Protein AF-A0A1I8PSQ7-F1 (afdb_monomer_lite)

Sequence (157 aa):
MFYTKVVCLLAAILVIAYTPAATGEGTCDDCLGKGMLELMDKLEQKRDCWFNTNHHILLRLKVINFECLLETFYAILKYNNEVIKEECKREVQLNKCSMSDADLKTICLYDNLRTVTETYNDQEQCNGAQIKSSHLTIANKLLTGVLTGLGKVHPDC

pLDDT: mean 81.62, std 13.03, range [43.06, 95.56]

Structure (mmCIF, N/CA/C/O backbone):
data_AF-A0A1I8PSQ7-F1
#
_entry.id   AF-A0A1I8PSQ7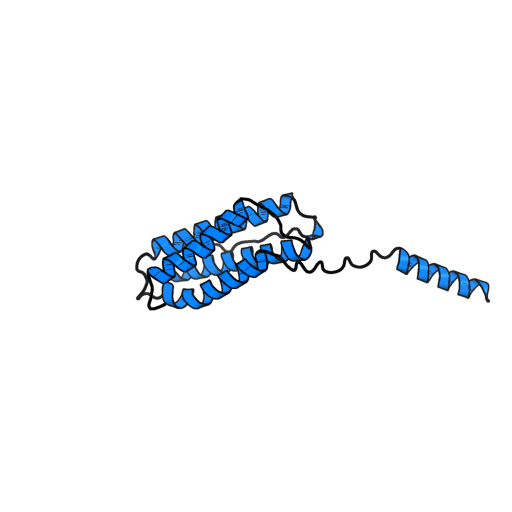-F1
#
loop_
_atom_site.group_PDB
_atom_site.id
_atom_site.type_symbol
_atom_site.label_atom_id
_atom_site.label_alt_id
_atom_site.label_comp_id
_atom_site.label_asym_id
_atom_site.label_entity_id
_atom_site.label_seq_id
_atom_site.pdbx_PDB_ins_code
_atom_site.Cartn_x
_atom_site.Cartn_y
_atom_site.Cartn_z
_atom_site.occupancy
_atom_site.B_iso_or_equiv
_atom_site.auth_seq_id
_atom_site.auth_comp_id
_atom_site.auth_asym_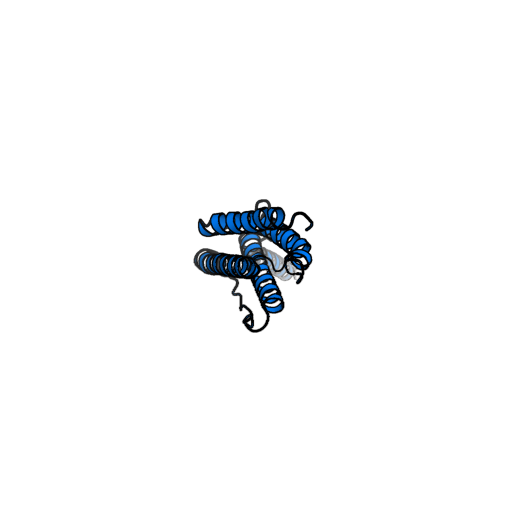id
_atom_site.auth_atom_id
_atom_site.pdbx_PDB_model_num
ATOM 1 N N . MET A 1 1 ? -12.238 -17.761 62.668 1.00 53.31 1 MET A N 1
ATOM 2 C CA . MET A 1 1 ? -11.526 -18.092 61.407 1.00 53.31 1 MET A CA 1
ATOM 3 C C . MET A 1 1 ? -12.416 -18.081 60.155 1.00 53.31 1 MET A C 1
ATOM 5 O O . MET A 1 1 ? -11.869 -18.049 59.062 1.00 53.31 1 MET A O 1
ATOM 9 N N . PHE A 1 2 ? -13.755 -18.085 60.265 1.00 53.59 2 PHE A N 1
ATOM 10 C CA . PHE A 1 2 ? -14.657 -18.021 59.098 1.00 53.59 2 PHE A CA 1
ATOM 11 C C . PHE A 1 2 ? -14.697 -16.639 58.421 1.00 53.59 2 PHE A C 1
ATOM 13 O O . PHE A 1 2 ? -14.632 -16.557 57.199 1.00 53.59 2 PHE A O 1
ATOM 20 N N . TYR A 1 3 ? -14.715 -15.557 59.205 1.00 52.53 3 TYR A N 1
ATOM 21 C CA . TYR A 1 3 ? -14.797 -14.185 58.686 1.00 52.53 3 TYR A CA 1
ATOM 22 C C . TYR A 1 3 ? -13.619 -13.797 57.780 1.00 52.53 3 TYR A C 1
ATOM 24 O O . TYR A 1 3 ? -13.813 -13.143 56.763 1.00 52.53 3 TYR A O 1
ATOM 32 N N . THR A 1 4 ? -12.410 -14.275 58.083 1.00 60.66 4 THR A N 1
ATOM 33 C CA . THR A 1 4 ? -11.204 -13.984 57.294 1.00 60.66 4 THR A CA 1
ATOM 34 C C . THR A 1 4 ? -11.264 -14.603 55.895 1.00 60.66 4 THR A C 1
ATOM 36 O O . THR A 1 4 ? -10.819 -13.990 54.932 1.00 60.66 4 THR A O 1
ATOM 39 N N . LYS A 1 5 ? -11.875 -15.790 55.756 1.00 59.16 5 LYS A N 1
ATOM 40 C CA . LYS A 1 5 ? -12.035 -16.459 54.456 1.00 59.16 5 LYS A CA 1
ATOM 41 C C . LYS A 1 5 ? -13.061 -15.754 53.569 1.00 59.16 5 LYS A C 1
ATOM 43 O O . LYS A 1 5 ? -12.838 -15.642 52.371 1.00 59.16 5 LYS A O 1
ATOM 48 N N . VAL A 1 6 ? -14.145 -15.245 54.157 1.00 68.69 6 VAL A N 1
ATOM 49 C CA . VAL A 1 6 ? -15.199 -14.517 53.429 1.00 68.69 6 VAL A CA 1
ATOM 50 C C . VAL A 1 6 ? -14.685 -13.171 52.912 1.00 68.69 6 VAL A C 1
ATOM 52 O O . VAL A 1 6 ? -14.956 -12.816 51.770 1.00 68.69 6 VAL A O 1
ATOM 55 N N . VAL A 1 7 ? -13.880 -12.458 53.707 1.00 70.69 7 VAL A N 1
ATOM 56 C CA . VAL A 1 7 ? -13.275 -11.179 53.293 1.00 70.69 7 VAL A CA 1
ATOM 57 C C . VAL A 1 7 ? -12.282 -11.372 52.143 1.00 70.69 7 VAL A C 1
ATOM 59 O O . VAL A 1 7 ? -12.325 -10.616 51.177 1.00 70.69 7 VAL A O 1
ATOM 62 N N . CYS A 1 8 ? -11.444 -12.415 52.184 1.00 66.31 8 CYS A N 1
ATOM 63 C CA . CYS A 1 8 ? -10.550 -12.737 51.066 1.00 66.31 8 CYS A CA 1
ATOM 64 C C . CYS A 1 8 ? -11.318 -13.093 49.783 1.00 66.31 8 CYS A C 1
ATOM 66 O O . CYS A 1 8 ? -10.900 -12.711 48.693 1.00 66.31 8 CYS A O 1
ATOM 68 N N . LEU A 1 9 ? -12.451 -13.791 49.907 1.00 68.69 9 LEU A N 1
ATOM 69 C CA . LEU A 1 9 ? -13.269 -14.191 48.762 1.00 68.69 9 LEU A CA 1
ATOM 70 C C . LEU A 1 9 ? -13.988 -12.991 48.125 1.00 68.69 9 LEU A C 1
ATOM 72 O O . LEU A 1 9 ? -14.015 -12.865 46.905 1.00 68.69 9 LEU A O 1
ATOM 76 N N . LEU A 1 10 ? -14.499 -12.069 48.947 1.00 65.06 10 LEU A N 1
ATOM 77 C CA . LEU A 1 10 ? -15.105 -10.819 48.480 1.00 65.06 10 LEU A CA 1
ATOM 78 C C . LEU A 1 10 ? -14.072 -9.889 47.828 1.00 65.06 10 LEU A C 1
ATOM 80 O O . LEU A 1 10 ? -14.364 -9.298 46.792 1.00 65.06 10 LEU A O 1
ATOM 84 N N . ALA A 1 11 ? -12.856 -9.809 48.377 1.00 61.97 11 ALA A N 1
ATOM 85 C CA . ALA A 1 11 ? -11.766 -9.038 47.781 1.00 61.97 11 ALA A CA 1
ATOM 86 C C . ALA A 1 11 ? -11.353 -9.589 46.405 1.00 61.97 11 ALA A C 1
ATOM 88 O O . ALA A 1 11 ? -11.144 -8.813 45.479 1.00 61.97 11 ALA A O 1
ATOM 89 N N . ALA A 1 12 ? -11.302 -10.915 46.238 1.00 59.59 12 ALA A N 1
ATOM 90 C CA . ALA A 1 12 ? -10.991 -11.538 44.950 1.00 59.59 12 ALA A CA 1
ATOM 91 C C . ALA A 1 12 ? -12.062 -11.250 43.881 1.00 59.59 12 ALA A C 1
ATOM 93 O O . ALA A 1 12 ? -11.723 -10.944 42.740 1.00 59.59 12 ALA A O 1
ATOM 94 N N . ILE A 1 13 ? -13.347 -11.278 44.250 1.00 63.81 13 ILE A N 1
ATOM 95 C CA . ILE A 1 13 ? -14.457 -10.965 43.333 1.00 63.81 13 ILE A CA 1
ATOM 96 C C . ILE A 1 13 ? -14.442 -9.481 42.935 1.00 63.81 13 ILE A C 1
ATOM 98 O O . ILE A 1 13 ? -14.673 -9.155 41.773 1.00 63.81 13 ILE A O 1
ATOM 102 N N . LEU A 1 14 ? -14.113 -8.585 43.870 1.00 59.62 14 LEU A N 1
ATOM 103 C CA . LEU A 1 14 ? -13.951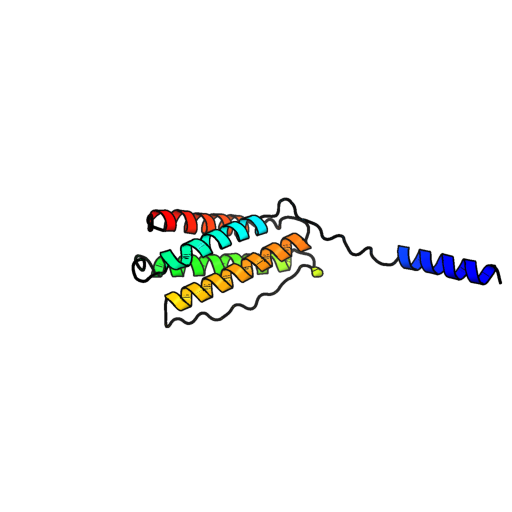 -7.153 43.599 1.00 59.62 14 LEU A CA 1
ATOM 104 C C . LEU A 1 14 ? -12.761 -6.862 42.676 1.00 59.62 14 LEU A C 1
ATOM 106 O O . LEU A 1 14 ? -12.884 -6.016 41.798 1.00 59.62 14 LEU A O 1
ATOM 110 N N . VAL A 1 15 ? -11.643 -7.581 42.815 1.00 56.44 15 VAL A N 1
ATOM 111 C CA . VAL A 1 15 ? -10.496 -7.439 41.901 1.00 56.44 15 VAL A CA 1
ATOM 112 C C . VAL A 1 15 ? -10.864 -7.889 40.485 1.00 56.44 15 VAL A C 1
ATOM 114 O O . VAL A 1 15 ? -10.531 -7.186 39.541 1.00 56.44 15 VAL A O 1
ATOM 117 N N . ILE A 1 16 ? -11.618 -8.982 40.326 1.00 57.78 16 ILE A N 1
ATOM 118 C CA . ILE A 1 16 ? -12.074 -9.464 39.007 1.00 57.78 16 ILE A CA 1
ATOM 119 C C . ILE A 1 16 ? -13.102 -8.507 38.374 1.00 57.78 16 ILE A C 1
ATOM 121 O O . ILE A 1 16 ? -13.123 -8.338 37.158 1.00 57.78 16 ILE A O 1
ATOM 125 N N . ALA A 1 17 ? -13.941 -7.855 39.186 1.00 57.34 17 ALA A N 1
ATOM 126 C CA . ALA A 1 17 ? -14.942 -6.899 38.708 1.00 57.34 17 ALA A CA 1
ATOM 127 C C . ALA A 1 17 ? -14.360 -5.522 38.328 1.00 57.34 17 ALA A C 1
ATOM 129 O O . ALA A 1 17 ? -14.978 -4.802 37.547 1.00 57.34 17 ALA A O 1
ATOM 130 N N . TYR A 1 18 ? -13.195 -5.154 38.879 1.00 51.31 18 TYR A N 1
ATOM 131 C CA . TYR A 1 18 ? -12.517 -3.875 38.621 1.00 51.31 18 TYR A CA 1
ATOM 132 C C . TYR A 1 18 ? -11.276 -3.984 37.734 1.00 51.31 18 TYR A C 1
ATOM 134 O O . TYR A 1 18 ? -10.773 -2.955 37.282 1.00 51.31 18 TYR A O 1
ATOM 142 N N . THR A 1 19 ? -10.778 -5.188 37.440 1.00 47.75 19 THR A N 1
ATOM 143 C CA . THR A 1 19 ? -9.882 -5.356 36.296 1.00 47.75 19 THR A CA 1
ATOM 144 C C . THR A 1 19 ? -10.676 -5.013 35.043 1.00 47.75 19 THR A C 1
ATOM 146 O O . THR A 1 19 ? -11.684 -5.682 34.800 1.00 47.75 19 THR A O 1
ATOM 149 N N . PRO A 1 20 ? -10.279 -4.001 34.245 1.00 44.72 20 PRO A N 1
ATOM 150 C CA . PRO A 1 20 ? -10.861 -3.849 32.926 1.00 44.72 20 PRO A CA 1
ATOM 151 C C . PRO A 1 20 ? -10.680 -5.196 32.239 1.00 44.72 20 PRO A C 1
ATOM 153 O O . PRO A 1 20 ? -9.555 -5.691 32.131 1.00 44.72 20 PRO A O 1
ATOM 156 N N . ALA A 1 21 ? -11.795 -5.826 31.862 1.00 45.22 21 ALA A N 1
ATOM 157 C CA . ALA A 1 21 ? -11.750 -6.925 30.922 1.00 45.22 21 ALA A CA 1
ATOM 158 C C . ALA A 1 21 ? -10.850 -6.435 29.791 1.00 45.22 21 ALA A C 1
ATOM 160 O O . ALA A 1 21 ? -11.123 -5.364 29.241 1.00 45.22 21 ALA A O 1
ATOM 161 N N . ALA A 1 22 ? -9.739 -7.140 29.550 1.00 43.19 22 ALA A N 1
ATOM 162 C CA . ALA A 1 22 ? -8.894 -6.879 28.400 1.00 43.19 22 ALA A CA 1
ATOM 163 C C . ALA A 1 22 ? -9.858 -6.724 27.229 1.00 43.19 22 ALA A C 1
ATOM 165 O O . ALA A 1 22 ? -10.630 -7.644 26.950 1.00 43.19 22 ALA A O 1
ATOM 166 N N . THR A 1 23 ? -9.945 -5.502 26.701 1.00 45.66 23 THR A N 1
ATOM 167 C CA . THR A 1 23 ? -10.872 -5.156 25.633 1.00 45.66 23 THR A CA 1
ATOM 168 C C . THR A 1 23 ? -10.644 -6.194 24.563 1.00 45.66 23 THR A C 1
ATOM 170 O O . THR A 1 23 ? -9.525 -6.288 24.057 1.00 45.66 23 THR A O 1
ATOM 173 N N . GLY A 1 24 ? -11.654 -7.037 24.337 1.00 43.06 24 GLY A N 1
ATOM 174 C CA . GLY A 1 24 ? -11.562 -8.111 23.367 1.00 43.06 24 GLY A CA 1
ATOM 175 C C . GLY A 1 24 ? -11.010 -7.525 22.081 1.00 43.06 24 GLY A C 1
ATOM 176 O O . GLY A 1 24 ? -11.458 -6.455 21.667 1.00 43.06 24 GLY A O 1
ATOM 177 N N . GLU A 1 25 ? -9.993 -8.186 21.536 1.00 48.66 25 GLU A N 1
ATOM 178 C CA . GLU A 1 25 ? -9.462 -7.919 20.208 1.00 48.66 25 GLU A CA 1
ATOM 179 C C . GLU A 1 2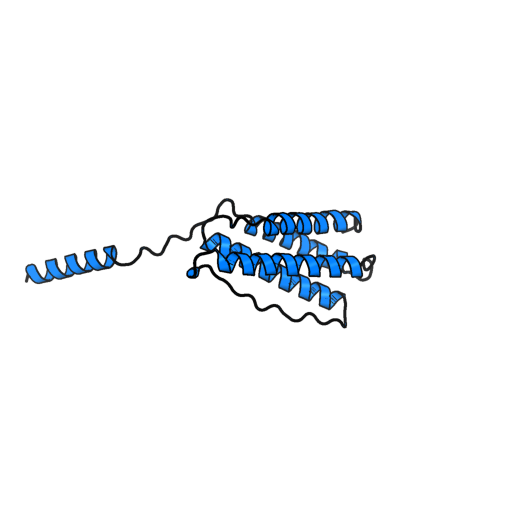5 ? -10.665 -7.781 19.274 1.00 48.66 25 GLU A C 1
ATOM 181 O O . GLU A 1 25 ? -11.365 -8.756 18.989 1.00 48.66 25 GLU A O 1
ATOM 186 N N . GLY A 1 26 ? -10.992 -6.539 18.917 1.00 51.69 26 GLY A N 1
ATOM 187 C CA . GLY A 1 26 ? -12.099 -6.244 18.032 1.00 51.69 26 GLY A CA 1
ATOM 188 C C . GLY A 1 26 ? -11.693 -6.748 16.665 1.00 51.69 26 GLY A C 1
ATOM 189 O O . GLY A 1 26 ? -11.047 -6.032 15.915 1.00 51.69 26 GLY A O 1
ATOM 190 N N . THR A 1 27 ? -12.005 -8.002 16.360 1.00 60.38 27 THR A N 1
ATOM 191 C CA . THR A 1 27 ? -11.792 -8.541 15.022 1.00 60.38 27 THR A CA 1
ATOM 192 C C . THR A 1 27 ? -12.644 -7.719 14.071 1.00 60.38 27 THR A C 1
ATOM 194 O O . THR A 1 27 ? -13.864 -7.631 14.197 1.00 60.38 27 THR A O 1
ATOM 197 N N . CYS A 1 28 ? -11.976 -7.004 13.173 1.00 73.06 28 CYS A N 1
ATOM 198 C CA . CYS A 1 28 ? -12.665 -6.200 12.191 1.00 73.06 28 CYS A CA 1
ATOM 199 C C . CYS A 1 28 ? -12.911 -7.058 10.951 1.00 73.06 28 CYS A C 1
ATOM 201 O O . CYS A 1 28 ? -12.041 -7.183 10.083 1.00 73.06 28 CYS A O 1
ATOM 203 N N . ASP A 1 29 ? -14.096 -7.664 10.898 1.00 69.38 29 ASP A N 1
ATOM 204 C CA . ASP A 1 29 ? -14.469 -8.625 9.856 1.00 69.38 29 ASP A CA 1
ATOM 205 C C . ASP A 1 29 ? -14.560 -7.990 8.453 1.00 69.38 29 ASP A C 1
ATOM 207 O O . ASP A 1 29 ? -14.218 -8.638 7.465 1.00 69.38 29 ASP A O 1
ATOM 211 N N . ASP A 1 30 ? -14.914 -6.700 8.371 1.00 75.25 30 ASP A N 1
ATOM 212 C CA . ASP A 1 30 ? -15.086 -5.938 7.118 1.00 75.25 30 ASP A CA 1
ATOM 213 C C . ASP A 1 30 ? -14.012 -4.847 6.912 1.00 75.25 30 ASP A C 1
ATOM 215 O O . ASP A 1 30 ? -14.245 -3.811 6.280 1.00 75.25 30 ASP A O 1
ATOM 219 N N . CYS A 1 31 ? -12.818 -5.039 7.471 1.00 83.38 31 CYS A N 1
ATOM 220 C CA . CYS A 1 31 ? -11.742 -4.058 7.350 1.00 83.38 31 CYS A CA 1
ATOM 221 C C . CYS A 1 31 ? -11.154 -3.977 5.938 1.00 83.38 31 CYS A C 1
ATOM 223 O O . CYS A 1 31 ? -10.809 -4.985 5.317 1.00 83.38 31 CYS A O 1
ATOM 225 N N . LEU A 1 32 ? -10.967 -2.749 5.444 1.00 85.38 32 LEU A N 1
ATOM 226 C CA . LEU A 1 32 ? -10.385 -2.517 4.121 1.00 85.38 32 LEU A CA 1
ATOM 227 C C . LEU A 1 32 ? -8.875 -2.760 4.100 1.00 85.38 32 LEU A C 1
ATOM 229 O O . LEU A 1 32 ? -8.332 -3.073 3.041 1.00 85.38 32 LEU A O 1
ATOM 233 N N . GLY A 1 33 ? -8.204 -2.656 5.247 1.00 87.81 33 GLY A N 1
ATOM 234 C CA . GLY A 1 33 ? -6.766 -2.851 5.389 1.00 87.81 33 GLY A CA 1
ATOM 235 C C . GLY A 1 33 ? -6.337 -4.240 4.947 1.00 87.81 33 GLY A C 1
ATOM 236 O O . GLY A 1 33 ? -5.377 -4.367 4.191 1.00 87.81 33 GLY A O 1
ATOM 237 N N . LYS A 1 34 ? -7.120 -5.268 5.286 1.00 88.62 34 LYS A N 1
ATOM 238 C CA . LYS A 1 34 ? -6.887 -6.638 4.821 1.00 88.62 34 LYS A CA 1
ATOM 239 C C . LYS A 1 34 ? -6.949 -6.745 3.296 1.00 88.62 34 LYS A C 1
ATOM 241 O O . LYS A 1 34 ? -6.042 -7.298 2.684 1.00 88.62 34 LYS A O 1
ATOM 246 N N . GLY A 1 35 ? -7.969 -6.156 2.669 1.00 87.81 35 GLY A N 1
ATOM 247 C CA . GLY A 1 35 ? -8.078 -6.129 1.207 1.00 87.81 35 GLY A CA 1
ATOM 248 C C . GLY A 1 35 ? -6.927 -5.365 0.540 1.00 87.81 35 GLY A C 1
ATOM 249 O O . GLY A 1 35 ? -6.453 -5.756 -0.524 1.00 87.81 35 GLY A O 1
ATOM 250 N N . MET A 1 36 ? -6.429 -4.299 1.172 1.00 88.81 36 MET A N 1
ATOM 251 C CA . MET A 1 36 ? -5.251 -3.575 0.688 1.00 88.81 36 MET A CA 1
ATOM 252 C C . MET A 1 36 ? -3.975 -4.409 0.806 1.00 88.81 36 MET A C 1
ATOM 254 O O . MET A 1 36 ? -3.176 -4.396 -0.126 1.00 88.81 36 MET A O 1
ATOM 258 N N . LEU A 1 37 ? -3.805 -5.173 1.888 1.00 91.19 37 LEU A N 1
ATOM 259 C CA . LEU A 1 37 ? -2.692 -6.115 2.029 1.00 91.19 37 LEU A CA 1
ATOM 260 C C . LEU A 1 37 ? -2.733 -7.210 0.960 1.00 91.19 37 LEU A C 1
ATOM 262 O O . LEU A 1 37 ? -1.712 -7.486 0.340 1.00 91.19 37 LEU A O 1
ATOM 266 N N . GLU A 1 38 ? -3.910 -7.745 0.634 1.00 91.44 38 GLU A N 1
ATOM 267 C CA . GLU A 1 38 ? -4.053 -8.703 -0.471 1.00 91.44 38 GLU A CA 1
ATOM 268 C C . GLU A 1 38 ? -3.664 -8.096 -1.834 1.00 91.44 38 GLU A C 1
ATOM 270 O O . GLU A 1 38 ? -3.117 -8.781 -2.702 1.00 91.44 38 GLU A O 1
ATOM 275 N N . LEU A 1 39 ? -3.941 -6.805 -2.054 1.00 90.00 39 LEU A N 1
ATOM 276 C CA . LEU A 1 39 ? -3.473 -6.091 -3.246 1.00 90.00 39 LEU A CA 1
ATOM 277 C C . LEU A 1 39 ? -1.955 -5.855 -3.213 1.00 90.00 39 LEU A C 1
ATOM 279 O O . LEU A 1 39 ? -1.318 -5.945 -4.263 1.00 90.00 39 LEU A O 1
ATOM 283 N N . MET A 1 40 ? -1.373 -5.597 -2.040 1.00 91.19 40 MET A N 1
ATOM 284 C CA . MET A 1 40 ? 0.078 -5.486 -1.864 1.00 91.19 40 MET A CA 1
ATOM 285 C C . MET A 1 40 ? 0.787 -6.812 -2.143 1.00 91.19 40 MET A C 1
ATOM 287 O O . MET A 1 40 ? 1.760 -6.824 -2.889 1.00 91.19 40 MET A O 1
ATOM 291 N N . ASP A 1 41 ? 0.252 -7.938 -1.676 1.00 92.19 41 ASP A N 1
ATOM 292 C CA . ASP A 1 41 ? 0.811 -9.262 -1.971 1.00 92.19 41 ASP A CA 1
ATOM 293 C C . ASP A 1 41 ? 0.766 -9.577 -3.478 1.00 92.19 41 ASP A C 1
ATOM 295 O O . ASP A 1 41 ? 1.716 -10.122 -4.044 1.00 92.19 41 ASP A O 1
ATOM 299 N N . LYS A 1 42 ? -0.308 -9.178 -4.175 1.00 90.44 42 LYS A N 1
ATOM 300 C CA . LYS A 1 42 ? -0.372 -9.265 -5.647 1.00 90.44 42 LYS A CA 1
ATOM 301 C C . LYS A 1 42 ? 0.659 -8.361 -6.316 1.00 90.44 42 LYS A C 1
ATOM 303 O O . LYS A 1 42 ? 1.234 -8.747 -7.332 1.00 90.44 42 LYS A O 1
ATOM 308 N N . LEU A 1 43 ? 0.875 -7.162 -5.776 1.00 88.44 43 LEU A N 1
ATOM 309 C CA . LEU A 1 43 ? 1.886 -6.236 -6.272 1.00 88.44 43 LEU A CA 1
ATOM 310 C C . LEU A 1 43 ? 3.289 -6.831 -6.119 1.00 88.44 43 LEU A C 1
ATOM 312 O O . LEU A 1 43 ? 4.067 -6.748 -7.065 1.00 88.44 43 LEU A O 1
ATOM 316 N N . GLU A 1 44 ? 3.583 -7.489 -4.994 1.00 89.81 44 GLU A N 1
ATOM 317 C CA . GLU A 1 44 ? 4.855 -8.182 -4.749 1.00 89.81 44 GLU A CA 1
ATOM 318 C C . GLU A 1 44 ? 5.159 -9.218 -5.823 1.00 89.81 44 GLU A C 1
ATOM 320 O O . GLU A 1 44 ? 6.213 -9.176 -6.453 1.00 89.81 44 GLU A O 1
ATOM 325 N N . GLN A 1 45 ? 4.191 -10.102 -6.083 1.00 89.31 45 GLN A N 1
ATOM 326 C CA . GLN A 1 45 ? 4.325 -11.190 -7.053 1.00 89.31 45 GLN A CA 1
ATOM 327 C C . GLN A 1 45 ? 4.639 -10.678 -8.463 1.00 89.31 45 GLN A C 1
ATOM 329 O O . GLN A 1 45 ? 5.285 -11.368 -9.249 1.00 89.31 45 GLN A O 1
ATOM 334 N N . LYS A 1 46 ? 4.166 -9.472 -8.800 1.00 87.31 46 LYS A N 1
ATOM 335 C CA . LYS A 1 46 ? 4.367 -8.846 -10.113 1.00 87.31 46 LYS A CA 1
ATOM 336 C C . LYS A 1 46 ? 5.599 -7.950 -10.164 1.00 87.31 46 LYS A C 1
ATOM 338 O O . LYS A 1 46 ? 6.140 -7.738 -11.250 1.00 87.31 46 LYS A O 1
ATOM 343 N N . ARG A 1 47 ? 6.048 -7.423 -9.021 1.00 84.88 47 ARG A N 1
ATOM 344 C CA . ARG A 1 47 ? 7.128 -6.433 -8.920 1.00 84.88 47 ARG A CA 1
ATOM 345 C C . ARG A 1 47 ? 8.396 -6.924 -9.607 1.00 84.88 47 ARG A C 1
ATOM 347 O O . ARG A 1 47 ? 8.926 -6.221 -10.460 1.00 84.88 47 ARG A O 1
ATOM 354 N N . ASP A 1 48 ? 8.850 -8.128 -9.287 1.00 83.69 48 ASP A N 1
ATOM 355 C CA . ASP A 1 48 ? 10.127 -8.631 -9.801 1.00 83.69 48 ASP A CA 1
ATOM 356 C C . ASP A 1 48 ? 10.124 -8.747 -11.337 1.00 83.69 48 ASP A C 1
ATOM 358 O O . ASP A 1 48 ? 11.133 -8.476 -11.988 1.00 83.69 48 ASP A O 1
ATOM 362 N N . CYS A 1 49 ? 8.967 -9.053 -11.937 1.00 86.25 49 CYS A N 1
ATOM 363 C CA . CYS A 1 49 ? 8.790 -9.042 -13.388 1.00 86.25 49 CYS A CA 1
ATOM 364 C C . CYS A 1 49 ? 8.722 -7.610 -13.938 1.00 86.25 49 CYS A C 1
ATOM 366 O O . CYS A 1 49 ? 9.466 -7.251 -14.849 1.00 86.25 49 CYS A O 1
ATOM 368 N N . TRP A 1 50 ? 7.881 -6.746 -13.361 1.00 84.69 50 TRP A N 1
ATOM 369 C CA . TRP A 1 50 ? 7.696 -5.375 -13.845 1.00 84.69 50 TRP A CA 1
ATOM 370 C C . TRP A 1 50 ? 8.951 -4.511 -13.749 1.00 84.69 50 TRP A C 1
ATOM 372 O O . TRP A 1 50 ? 9.111 -3.610 -14.570 1.00 84.69 50 TRP A O 1
ATOM 382 N N . PHE A 1 51 ? 9.825 -4.745 -12.777 1.00 79.38 51 PHE A N 1
ATOM 383 C CA . PHE A 1 51 ? 11.035 -3.947 -12.570 1.00 79.38 51 PHE A CA 1
ATOM 384 C C . PHE A 1 51 ? 12.309 -4.636 -13.062 1.00 79.38 51 PHE A C 1
ATOM 386 O O . PHE A 1 51 ? 13.400 -4.110 -12.887 1.00 79.38 51 PHE A O 1
ATOM 393 N N . ASN A 1 52 ? 12.182 -5.766 -13.760 1.00 82.19 52 ASN A N 1
ATOM 394 C CA . ASN A 1 52 ? 13.284 -6.324 -14.532 1.00 82.19 52 ASN A CA 1
ATOM 395 C C . ASN A 1 52 ? 13.717 -5.335 -15.633 1.00 82.19 52 ASN A C 1
ATOM 397 O O . ASN A 1 52 ? 12.875 -4.660 -16.233 1.00 82.19 52 ASN A O 1
ATOM 401 N N . THR A 1 53 ? 15.011 -5.297 -15.952 1.00 80.06 53 THR A N 1
ATOM 402 C CA . THR A 1 53 ? 15.596 -4.470 -17.022 1.00 80.06 53 THR A CA 1
ATOM 403 C C . THR A 1 53 ? 14.896 -4.633 -18.376 1.00 80.06 53 THR A C 1
ATOM 405 O O . THR A 1 53 ? 14.710 -3.649 -19.092 1.00 80.06 53 THR A O 1
ATOM 408 N N . ASN A 1 54 ? 14.397 -5.830 -18.699 1.00 80.38 54 ASN A N 1
ATOM 409 C CA . ASN A 1 54 ? 13.610 -6.099 -19.914 1.00 80.38 54 ASN A CA 1
ATOM 410 C C . ASN A 1 54 ? 12.252 -5.375 -19.943 1.00 80.38 54 ASN A C 1
ATOM 412 O O . ASN A 1 54 ? 11.652 -5.182 -21.000 1.00 80.38 54 ASN A O 1
ATOM 416 N N . HIS A 1 55 ? 11.765 -4.957 -18.778 1.00 79.88 55 HIS A N 1
ATOM 417 C CA . HIS A 1 55 ? 10.488 -4.290 -18.581 1.00 79.88 55 HIS A CA 1
ATOM 418 C C . HIS A 1 55 ? 10.651 -2.858 -18.060 1.00 79.88 55 HIS A C 1
ATOM 420 O O . HIS A 1 55 ? 9.661 -2.229 -17.699 1.00 79.88 55 HIS A O 1
ATOM 426 N N . HIS A 1 56 ? 11.851 -2.267 -18.107 1.00 82.75 56 HIS A N 1
ATOM 427 C CA . HIS A 1 56 ? 12.098 -0.861 -17.733 1.00 82.75 56 HIS A CA 1
ATOM 428 C C . HIS A 1 56 ? 11.392 0.175 -18.626 1.00 82.75 56 HIS A C 1
ATOM 430 O O . HIS A 1 56 ? 11.468 1.383 -18.380 1.00 82.75 56 HIS A O 1
ATOM 436 N N . ILE A 1 57 ? 10.634 -0.267 -19.630 1.00 78.00 57 ILE A N 1
ATOM 437 C CA . ILE A 1 57 ? 9.656 0.570 -20.324 1.00 78.00 57 ILE A CA 1
ATOM 438 C C . ILE A 1 57 ? 8.737 1.211 -19.269 1.00 78.00 57 ILE A C 1
ATOM 440 O O . ILE A 1 57 ? 8.155 0.534 -18.420 1.00 78.00 57 ILE A O 1
ATOM 444 N N . LEU A 1 58 ? 8.652 2.545 -19.298 1.00 82.12 58 LEU A N 1
ATOM 445 C CA . LEU A 1 58 ? 7.910 3.361 -18.329 1.00 82.12 58 LEU A CA 1
ATOM 446 C C . LEU A 1 58 ? 8.399 3.251 -16.867 1.00 82.12 58 LEU A C 1
ATOM 448 O O . LEU A 1 58 ? 7.639 3.573 -15.956 1.00 82.12 58 LEU A O 1
ATOM 452 N N . LEU A 1 59 ? 9.663 2.888 -16.610 1.00 83.50 59 LEU A N 1
ATOM 453 C CA . LEU A 1 59 ? 10.235 2.812 -15.252 1.00 83.50 59 LEU A CA 1
ATOM 454 C C . LEU A 1 59 ? 9.978 4.076 -14.420 1.00 83.50 59 LEU A C 1
ATOM 456 O O . LEU A 1 59 ? 9.534 3.995 -13.279 1.00 83.50 59 LEU A O 1
ATOM 460 N N . ARG A 1 60 ? 10.154 5.260 -15.016 1.00 84.75 60 ARG A N 1
ATOM 461 C CA . ARG A 1 60 ? 9.865 6.537 -14.345 1.00 84.75 60 ARG A CA 1
ATOM 462 C C . ARG A 1 60 ? 8.400 6.663 -13.918 1.00 84.75 60 ARG A C 1
ATOM 464 O O . ARG A 1 60 ? 8.137 7.155 -12.828 1.00 84.75 60 ARG A O 1
ATOM 471 N N . LEU A 1 61 ? 7.459 6.221 -14.754 1.00 84.44 61 LEU A N 1
ATOM 472 C CA . LEU A 1 61 ? 6.032 6.231 -14.421 1.00 84.44 61 LEU A CA 1
ATOM 473 C C . LEU A 1 61 ? 5.736 5.273 -13.264 1.00 84.44 61 LEU A C 1
ATOM 475 O O . LEU A 1 61 ? 4.978 5.620 -12.366 1.00 84.44 61 LEU A O 1
ATOM 479 N N . LYS A 1 62 ? 6.359 4.089 -13.263 1.00 84.88 62 LYS A N 1
ATOM 480 C CA . LYS A 1 62 ? 6.217 3.110 -12.179 1.00 84.88 62 LYS A CA 1
ATOM 481 C C . LYS A 1 62 ? 6.714 3.667 -10.848 1.00 84.88 62 LYS A C 1
ATOM 483 O O . LYS A 1 62 ? 5.995 3.586 -9.860 1.00 84.88 62 LYS A O 1
ATOM 488 N N . VAL A 1 63 ? 7.895 4.287 -10.848 1.00 87.69 63 VAL A N 1
ATOM 489 C CA . VAL A 1 63 ? 8.466 4.935 -9.659 1.00 87.69 63 VAL A CA 1
ATOM 490 C C . VAL A 1 63 ? 7.538 6.039 -9.145 1.00 87.69 63 VAL A C 1
ATOM 492 O O . VAL A 1 63 ? 7.194 6.021 -7.970 1.00 87.69 63 VAL A O 1
ATOM 495 N N . ILE A 1 64 ? 7.062 6.934 -10.020 1.00 87.44 64 ILE A N 1
ATOM 496 C CA . ILE A 1 64 ? 6.130 8.011 -9.635 1.00 87.44 64 ILE A CA 1
ATOM 497 C C . ILE A 1 64 ? 4.834 7.439 -9.047 1.00 87.44 64 ILE A C 1
ATOM 499 O O . ILE A 1 64 ? 4.349 7.929 -8.033 1.00 87.44 64 ILE A O 1
ATOM 503 N N . ASN A 1 65 ? 4.280 6.380 -9.644 1.00 86.31 65 ASN A N 1
ATOM 504 C CA . ASN A 1 65 ? 3.079 5.733 -9.119 1.00 86.31 65 ASN A CA 1
ATOM 505 C C . ASN A 1 65 ? 3.289 5.206 -7.691 1.00 86.31 65 ASN A C 1
ATOM 507 O O . ASN A 1 65 ? 2.406 5.364 -6.851 1.00 86.31 65 ASN A O 1
ATOM 511 N N . PHE A 1 66 ? 4.447 4.604 -7.410 1.00 87.81 66 PHE A N 1
ATOM 512 C CA . PHE A 1 66 ? 4.784 4.107 -6.075 1.00 87.81 66 PHE A CA 1
ATOM 513 C C . PHE A 1 66 ? 5.016 5.251 -5.078 1.00 87.81 66 PHE A C 1
ATOM 515 O O . PHE A 1 66 ? 4.549 5.159 -3.946 1.00 87.81 66 PHE A O 1
ATOM 522 N N . GLU A 1 67 ? 5.662 6.344 -5.493 1.00 89.19 67 GLU A N 1
ATOM 523 C CA . GLU A 1 67 ? 5.815 7.555 -4.671 1.00 89.19 67 GLU A CA 1
ATOM 524 C C . GLU A 1 67 ? 4.451 8.146 -4.293 1.00 89.19 67 GLU A C 1
ATOM 526 O O . GLU A 1 67 ? 4.170 8.337 -3.112 1.00 89.19 67 GLU A O 1
ATOM 531 N N . CYS A 1 68 ? 3.562 8.349 -5.272 1.00 88.81 68 CYS A N 1
ATOM 532 C CA . CYS A 1 68 ? 2.222 8.881 -5.023 1.00 88.81 68 CYS A CA 1
ATOM 533 C C . CYS A 1 68 ? 1.380 7.957 -4.132 1.00 88.81 68 CYS A C 1
ATOM 535 O O . CYS A 1 68 ? 0.636 8.437 -3.273 1.00 88.81 68 CYS A O 1
ATOM 537 N N . LEU A 1 69 ? 1.481 6.635 -4.322 1.00 89.62 69 LEU A N 1
ATOM 538 C CA . LEU A 1 69 ? 0.824 5.660 -3.450 1.00 89.62 69 LEU A CA 1
ATOM 539 C C . LEU A 1 69 ? 1.328 5.784 -2.013 1.00 89.62 69 LEU A C 1
ATOM 541 O O . LEU A 1 69 ? 0.515 5.931 -1.102 1.00 89.62 69 LEU A O 1
ATOM 545 N N . LEU A 1 70 ? 2.647 5.780 -1.815 1.00 91.75 70 LEU A N 1
ATOM 546 C CA . LEU A 1 70 ? 3.261 5.889 -0.495 1.00 91.75 70 LEU A CA 1
ATOM 547 C C . LEU A 1 70 ? 2.853 7.183 0.215 1.00 91.75 70 LEU A C 1
ATOM 549 O O . LEU A 1 70 ? 2.420 7.136 1.365 1.00 91.75 70 LEU A O 1
ATOM 553 N N . GLU A 1 71 ? 2.930 8.325 -0.468 1.00 90.12 71 GLU A N 1
ATOM 554 C CA . GLU A 1 71 ? 2.503 9.615 0.083 1.00 90.12 71 GLU A CA 1
ATOM 555 C C . GLU A 1 71 ? 1.024 9.599 0.490 1.00 90.12 71 GLU A C 1
ATOM 557 O O . GLU A 1 71 ? 0.674 10.074 1.573 1.00 90.12 71 GLU A O 1
ATOM 562 N N . THR A 1 72 ? 0.161 9.000 -0.337 1.00 89.62 72 THR A N 1
ATOM 563 C CA . THR A 1 72 ? -1.278 8.898 -0.054 1.00 89.62 72 THR A CA 1
ATOM 564 C C . THR A 1 72 ? -1.546 8.026 1.173 1.00 89.62 72 THR A C 1
ATOM 566 O O . THR A 1 72 ? -2.291 8.435 2.064 1.00 89.62 72 THR A O 1
ATOM 569 N N . PHE A 1 73 ? -0.930 6.844 1.259 1.00 89.62 73 PHE A N 1
ATOM 570 C CA . PHE A 1 73 ? -1.084 5.951 2.412 1.00 89.62 73 PHE A CA 1
ATOM 571 C C . PHE A 1 73 ? -0.515 6.556 3.696 1.00 89.62 73 PHE A C 1
ATOM 573 O O . PHE A 1 73 ? -1.138 6.471 4.754 1.00 89.62 73 PHE A O 1
ATOM 580 N N . TYR A 1 74 ? 0.627 7.232 3.611 1.00 90.56 74 TYR A N 1
ATOM 581 C CA . TYR A 1 74 ? 1.218 7.896 4.764 1.00 90.56 74 TYR A CA 1
ATOM 582 C C . TYR A 1 74 ? 0.357 9.067 5.266 1.00 90.56 74 TYR A C 1
ATOM 584 O O . TYR A 1 74 ? 0.219 9.265 6.474 1.00 90.56 74 TYR A O 1
ATOM 592 N N . ALA A 1 75 ? -0.284 9.814 4.361 1.00 89.62 75 ALA A N 1
ATOM 593 C CA . ALA A 1 75 ? -1.256 10.841 4.731 1.00 89.62 75 ALA A CA 1
ATOM 594 C C . ALA A 1 75 ? -2.492 10.246 5.430 1.00 89.62 75 ALA A C 1
ATOM 596 O O . ALA A 1 75 ? -2.956 10.813 6.419 1.00 89.62 75 ALA A O 1
ATOM 597 N N . ILE A 1 76 ? -2.986 9.088 4.970 1.00 89.75 76 ILE A N 1
ATOM 598 C CA . ILE A 1 76 ? -4.083 8.362 5.632 1.00 89.75 76 ILE A CA 1
ATOM 599 C C . ILE A 1 76 ? -3.693 7.977 7.058 1.00 89.75 76 ILE A C 1
ATOM 601 O O . ILE A 1 76 ? -4.463 8.242 7.973 1.00 89.75 76 ILE A O 1
ATOM 605 N N . LEU A 1 77 ? -2.502 7.409 7.270 1.00 91.19 77 LEU A N 1
ATOM 606 C CA . LEU A 1 77 ? -2.043 7.035 8.613 1.00 91.19 77 LEU A CA 1
ATOM 607 C C . LEU A 1 77 ? -2.019 8.222 9.575 1.00 91.19 77 LEU A C 1
ATOM 609 O O . LEU A 1 77 ? -2.487 8.108 10.709 1.00 91.19 77 LEU A O 1
ATOM 613 N N . LYS A 1 78 ? -1.493 9.365 9.118 1.00 90.50 78 LYS A N 1
ATOM 614 C CA . LYS A 1 78 ? -1.464 10.598 9.914 1.00 90.50 78 LYS A CA 1
ATOM 615 C C . LYS A 1 78 ? -2.867 11.067 10.267 1.00 90.50 78 LYS A C 1
ATOM 617 O O . LYS A 1 78 ? -3.132 11.319 11.435 1.00 90.50 78 LYS A O 1
ATOM 622 N N . TYR A 1 79 ? -3.757 11.120 9.279 1.00 89.69 79 TYR A N 1
ATOM 623 C CA . TYR A 1 79 ? -5.153 11.487 9.495 1.00 89.69 79 TYR A CA 1
ATOM 624 C C . TYR A 1 79 ? -5.848 10.537 10.479 1.00 89.69 79 TYR A C 1
ATOM 626 O O . TYR A 1 79 ? -6.533 10.976 11.397 1.00 89.69 79 TYR A O 1
ATOM 634 N N . ASN A 1 80 ? -5.629 9.229 10.342 1.00 90.69 80 ASN A N 1
ATOM 635 C CA . ASN A 1 80 ? -6.204 8.237 11.241 1.00 90.69 80 ASN A CA 1
ATOM 636 C C . ASN A 1 80 ? -5.746 8.454 12.687 1.00 90.69 80 ASN A C 1
ATOM 638 O O . ASN A 1 80 ? -6.576 8.412 13.589 1.00 90.69 80 ASN A O 1
ATOM 642 N N . ASN A 1 81 ? -4.461 8.756 12.911 1.00 92.19 81 ASN A N 1
ATOM 643 C CA . ASN A 1 81 ? -3.932 9.056 14.246 1.00 92.19 81 ASN A CA 1
ATOM 644 C C . ASN A 1 81 ? -4.585 10.285 14.907 1.00 92.19 81 ASN A C 1
ATOM 646 O O . ASN A 1 81 ? -4.470 10.444 16.119 1.00 92.19 81 ASN A O 1
ATOM 650 N N . GLU A 1 82 ? -5.264 11.155 14.159 1.00 91.19 82 GLU A N 1
ATOM 651 C CA . GLU A 1 82 ? -6.001 12.291 14.727 1.00 91.19 82 GLU A CA 1
ATOM 652 C C . GLU A 1 82 ? -7.403 11.903 15.221 1.00 91.19 82 GLU A C 1
ATOM 654 O O . GLU A 1 82 ? -7.958 12.594 16.074 1.00 91.19 82 GLU A O 1
ATOM 659 N N . VAL A 1 83 ? -7.981 10.810 14.707 1.00 90.06 83 VAL A N 1
ATOM 660 C CA . VAL A 1 83 ? -9.396 10.453 14.929 1.00 90.06 83 VAL A CA 1
ATOM 661 C C . VAL A 1 83 ? -9.611 9.132 15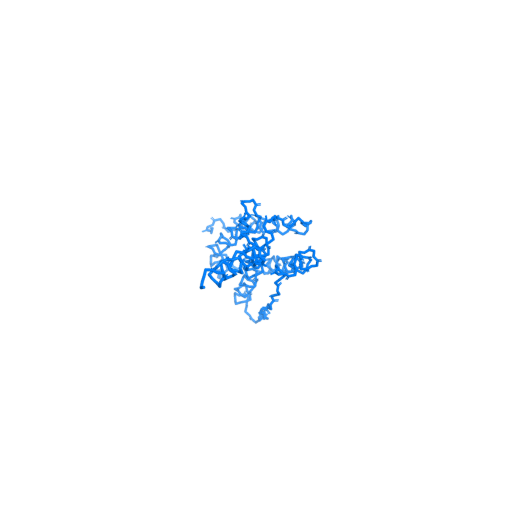.670 1.00 90.06 83 VAL A C 1
ATOM 663 O O . VAL A 1 83 ? -10.692 8.920 16.221 1.00 90.06 83 VAL A O 1
ATOM 666 N N . ILE A 1 84 ? -8.621 8.236 15.688 1.00 90.75 84 ILE A N 1
ATOM 667 C CA . ILE A 1 84 ? -8.704 6.960 16.412 1.00 90.75 84 ILE A CA 1
ATOM 668 C C . ILE A 1 84 ? -8.306 7.107 17.882 1.00 90.75 84 ILE A C 1
ATOM 670 O O . ILE A 1 84 ? -7.686 8.089 18.296 1.00 90.75 84 ILE A O 1
ATOM 674 N N . LYS A 1 85 ? -8.653 6.092 18.676 1.00 90.75 85 LYS A N 1
ATOM 675 C CA . LYS A 1 85 ? -8.302 6.015 20.099 1.00 90.75 85 LYS A CA 1
ATOM 676 C C . LYS A 1 85 ? -6.782 5.996 20.289 1.00 90.75 85 LYS A C 1
ATOM 678 O O . LYS A 1 85 ? -6.070 5.416 19.468 1.00 90.75 85 LYS A O 1
ATOM 683 N N . GLU A 1 86 ? -6.293 6.594 21.377 1.00 92.44 86 GLU A N 1
ATOM 684 C CA . GLU A 1 86 ? -4.853 6.730 21.663 1.00 92.44 86 GLU A CA 1
ATOM 685 C C . GLU A 1 86 ? -4.111 5.387 21.621 1.00 92.44 86 GLU A C 1
ATOM 687 O O . GLU A 1 86 ? -3.040 5.291 21.027 1.00 92.44 86 GLU A O 1
ATOM 692 N N . GLU A 1 87 ? -4.703 4.324 22.167 1.00 92.25 87 GLU A N 1
ATOM 693 C CA . GLU A 1 87 ? -4.122 2.979 22.189 1.00 92.25 87 GLU A CA 1
ATOM 694 C C . GLU A 1 87 ? -3.940 2.352 20.794 1.00 92.25 87 GLU A C 1
ATOM 696 O O . GLU A 1 87 ? -3.112 1.453 20.611 1.00 92.25 87 GLU A O 1
ATOM 701 N N . CYS A 1 88 ? -4.673 2.844 19.793 1.00 92.31 88 CYS A N 1
ATOM 702 C CA . CYS A 1 88 ? -4.617 2.371 18.412 1.00 92.31 88 CYS A CA 1
ATOM 703 C C . CYS A 1 88 ? -3.756 3.243 17.504 1.00 92.31 88 CYS A C 1
ATOM 705 O O . CYS A 1 88 ? -3.538 2.880 16.349 1.00 92.31 88 CYS A O 1
ATOM 707 N N . LYS A 1 89 ? -3.227 4.363 18.004 1.00 93.56 89 LYS A N 1
ATOM 708 C CA . LYS A 1 89 ? -2.314 5.200 17.227 1.00 93.56 89 LYS A CA 1
ATOM 709 C C . LYS A 1 89 ? -1.019 4.461 16.942 1.00 93.56 89 LYS A C 1
ATOM 711 O O . LYS A 1 89 ? -0.498 3.718 17.777 1.00 93.56 89 LYS A O 1
ATOM 716 N N . ARG A 1 90 ? -0.507 4.647 15.731 1.00 91.88 90 ARG A N 1
ATOM 717 C CA . ARG A 1 90 ? 0.721 4.009 15.252 1.00 91.88 90 ARG A CA 1
ATOM 718 C C . ARG A 1 90 ? 1.515 5.020 14.448 1.00 91.88 90 ARG A C 1
ATOM 720 O O . ARG A 1 90 ? 0.982 5.644 13.533 1.00 91.88 90 ARG A O 1
ATOM 727 N N . GLU A 1 91 ? 2.782 5.187 14.790 1.00 90.12 91 GLU A N 1
ATOM 728 C CA . GLU A 1 91 ? 3.709 6.002 14.013 1.00 90.12 91 GLU A CA 1
ATOM 729 C C . GLU A 1 91 ? 4.613 5.105 13.176 1.00 90.12 91 GLU A C 1
ATOM 731 O O . GLU A 1 91 ? 5.021 4.032 13.616 1.00 90.12 91 GLU A O 1
ATOM 736 N N . VAL A 1 92 ? 4.942 5.567 11.972 1.00 90.81 92 VAL A N 1
ATOM 737 C CA . VAL A 1 92 ? 5.824 4.855 11.048 1.00 90.81 92 VAL A CA 1
ATOM 738 C C . VAL A 1 92 ? 6.981 5.765 10.686 1.00 90.81 92 VAL A C 1
ATOM 740 O O . VAL A 1 92 ? 6.776 6.891 10.229 1.00 90.81 92 VAL A O 1
ATOM 743 N N . GLN A 1 93 ? 8.202 5.264 10.850 1.00 89.88 93 GLN A N 1
ATOM 744 C CA . GLN A 1 93 ? 9.392 5.899 10.296 1.00 89.88 93 GLN A CA 1
ATOM 745 C C . GLN A 1 93 ? 9.723 5.247 8.957 1.00 89.88 93 GLN A C 1
ATOM 747 O O . GLN A 1 93 ? 10.049 4.066 8.898 1.00 89.88 93 GLN A O 1
ATOM 752 N N . LEU A 1 94 ? 9.618 6.022 7.878 1.00 91.00 94 LEU A N 1
ATOM 753 C CA . LEU A 1 94 ? 9.902 5.542 6.529 1.00 91.00 94 LEU A CA 1
ATOM 754 C C . LEU A 1 94 ? 11.399 5.578 6.234 1.00 91.00 94 LEU A C 1
ATOM 756 O O . LEU A 1 94 ? 12.096 6.541 6.573 1.00 91.00 94 LEU A O 1
ATOM 760 N N . ASN A 1 95 ? 11.877 4.558 5.526 1.00 90.69 95 ASN A N 1
ATOM 761 C CA . ASN A 1 95 ? 13.247 4.521 5.040 1.00 90.69 95 ASN A CA 1
ATOM 762 C C . ASN A 1 95 ? 13.456 5.587 3.959 1.00 90.69 95 ASN A C 1
ATOM 764 O O . ASN A 1 95 ? 12.601 5.804 3.096 1.00 90.69 95 ASN A O 1
ATOM 768 N N . LYS A 1 96 ? 14.625 6.238 3.962 1.00 88.81 96 LYS A N 1
ATOM 769 C CA . LYS A 1 96 ? 15.019 7.133 2.867 1.00 88.81 96 LYS A CA 1
ATOM 770 C C . LYS A 1 96 ? 15.425 6.301 1.653 1.00 88.81 96 LYS A C 1
ATOM 772 O O . LYS A 1 96 ? 16.463 5.646 1.678 1.00 88.81 96 LYS A O 1
ATOM 777 N N . CYS A 1 97 ? 14.644 6.370 0.581 1.00 87.75 97 CYS A N 1
ATOM 778 C CA . CYS A 1 97 ? 14.961 5.665 -0.657 1.00 87.75 97 CYS A CA 1
ATOM 779 C C . CYS A 1 97 ? 16.037 6.412 -1.454 1.00 87.75 97 CYS A C 1
ATOM 781 O O . CYS A 1 97 ? 15.860 7.577 -1.815 1.00 87.75 97 CYS A O 1
ATOM 783 N N . SER A 1 98 ? 17.170 5.747 -1.704 1.00 80.62 98 SER A N 1
ATOM 784 C CA . SER A 1 98 ? 18.264 6.299 -2.512 1.00 80.62 98 SER A CA 1
ATOM 785 C C . SER A 1 98 ? 17.816 6.551 -3.955 1.00 80.62 98 SER A C 1
ATOM 787 O O . SER A 1 98 ? 17.019 5.802 -4.511 1.00 80.62 98 SER A O 1
ATOM 789 N N . MET A 1 99 ? 18.364 7.599 -4.574 1.00 68.94 99 MET A N 1
ATOM 790 C CA . MET A 1 99 ? 18.029 8.028 -5.938 1.00 68.94 99 MET A CA 1
ATOM 791 C C . MET A 1 99 ? 18.979 7.474 -7.010 1.00 68.94 99 MET A C 1
ATOM 793 O O . MET A 1 99 ? 18.770 7.737 -8.191 1.00 68.94 99 MET A O 1
ATOM 797 N N . SER A 1 100 ? 20.042 6.766 -6.618 1.00 75.69 100 SER A N 1
ATOM 798 C CA . SER A 1 100 ? 21.125 6.369 -7.530 1.00 75.69 100 SER A CA 1
ATOM 799 C C . SER A 1 100 ? 20.799 5.166 -8.416 1.00 75.69 100 SER A C 1
ATOM 801 O O . SER A 1 100 ? 21.435 4.993 -9.449 1.00 75.69 100 SER A O 1
ATOM 803 N N . ASP A 1 101 ? 19.829 4.345 -8.018 1.00 81.62 101 ASP A N 1
ATOM 804 C CA . ASP A 1 101 ? 19.439 3.115 -8.703 1.00 81.62 101 ASP A CA 1
ATOM 805 C C . ASP A 1 101 ? 17.911 2.986 -8.647 1.00 81.62 101 ASP A C 1
ATOM 807 O O . ASP A 1 101 ? 17.314 3.023 -7.569 1.00 81.62 101 ASP A O 1
ATOM 811 N N . ALA A 1 102 ? 17.273 2.904 -9.814 1.00 77.56 102 ALA A N 1
ATOM 812 C CA . ALA A 1 102 ? 15.820 2.906 -9.933 1.00 77.56 102 ALA A CA 1
ATOM 813 C C . ALA A 1 102 ? 15.171 1.597 -9.453 1.00 77.56 102 ALA A C 1
ATOM 815 O O . ALA A 1 102 ? 14.038 1.632 -8.960 1.00 77.56 102 ALA A O 1
ATOM 816 N N . ASP A 1 103 ? 15.882 0.473 -9.533 1.00 78.31 103 ASP A N 1
ATOM 817 C CA . ASP A 1 103 ? 15.389 -0.822 -9.068 1.00 78.31 103 ASP A CA 1
ATOM 818 C C . ASP A 1 103 ? 15.451 -0.866 -7.540 1.00 78.31 103 ASP A C 1
ATOM 820 O O . ASP A 1 103 ? 14.443 -1.133 -6.881 1.00 78.31 103 ASP A O 1
ATOM 824 N N . LEU A 1 104 ? 16.584 -0.453 -6.960 1.00 84.25 104 LEU A N 1
ATOM 825 C CA . LEU A 1 104 ? 16.716 -0.306 -5.504 1.00 84.25 104 LEU A CA 1
ATOM 826 C C . LEU A 1 104 ? 15.741 0.733 -4.941 1.00 84.25 104 LEU A C 1
ATOM 828 O O . LEU A 1 104 ? 15.160 0.528 -3.872 1.00 84.25 104 LEU A O 1
ATOM 832 N N . LYS A 1 105 ? 15.519 1.840 -5.662 1.00 87.62 105 LYS A N 1
ATOM 833 C CA . LYS A 1 105 ? 14.525 2.847 -5.279 1.00 87.62 105 LYS A CA 1
ATOM 834 C C . LYS A 1 105 ? 13.128 2.244 -5.238 1.00 87.62 105 LYS A C 1
ATOM 836 O O . LYS A 1 105 ? 12.395 2.487 -4.284 1.00 87.62 105 LYS A O 1
ATOM 841 N N . THR A 1 106 ? 12.763 1.458 -6.245 1.00 85.31 106 THR A N 1
ATOM 842 C CA . THR A 1 106 ? 11.450 0.814 -6.299 1.00 85.31 106 THR A CA 1
ATOM 843 C C . THR A 1 106 ? 11.264 -0.171 -5.153 1.00 85.31 106 THR A C 1
ATOM 845 O O . THR A 1 106 ? 10.219 -0.139 -4.510 1.00 85.31 106 THR A O 1
ATOM 848 N N . ILE A 1 107 ? 12.262 -1.013 -4.876 1.00 87.81 107 ILE A N 1
ATOM 849 C CA . ILE A 1 107 ? 12.212 -1.964 -3.757 1.00 87.81 107 ILE A CA 1
ATOM 850 C C . ILE A 1 107 ? 11.975 -1.210 -2.446 1.00 87.81 107 ILE A C 1
ATOM 852 O O . ILE A 1 107 ? 11.020 -1.502 -1.736 1.00 87.81 107 ILE A O 1
ATOM 856 N N . CYS A 1 108 ? 12.745 -0.151 -2.189 1.00 91.62 108 CYS A N 1
ATOM 857 C CA . CYS A 1 108 ? 12.552 0.676 -1.000 1.00 91.62 108 CYS A CA 1
ATOM 858 C C . CYS A 1 108 ? 11.153 1.317 -0.927 1.00 91.62 108 CYS A C 1
ATOM 860 O O . CYS A 1 108 ? 10.534 1.339 0.137 1.00 91.62 108 CYS A O 1
ATOM 862 N N . LEU A 1 109 ? 10.637 1.842 -2.046 1.00 91.94 109 LEU A N 1
ATOM 863 C CA . LEU A 1 109 ? 9.295 2.430 -2.094 1.00 91.94 109 LEU A CA 1
ATOM 864 C C . LEU A 1 109 ? 8.210 1.385 -1.825 1.00 91.94 109 LEU A C 1
ATOM 866 O O . LEU A 1 109 ? 7.249 1.686 -1.122 1.00 91.94 109 LEU A O 1
ATOM 870 N N . TYR A 1 110 ? 8.370 0.176 -2.363 1.00 91.00 110 TYR A N 1
ATOM 871 C CA . TYR A 1 110 ? 7.483 -0.950 -2.100 1.00 91.00 110 TYR A CA 1
ATOM 872 C C . TYR A 1 110 ? 7.490 -1.331 -0.619 1.00 91.00 110 TYR A C 1
ATOM 874 O O . TYR A 1 110 ? 6.421 -1.424 -0.026 1.00 91.00 110 TYR A O 1
ATOM 882 N N . ASP A 1 111 ? 8.666 -1.486 -0.010 1.00 93.38 111 ASP A N 1
ATOM 883 C CA . ASP A 1 111 ? 8.791 -1.881 1.397 1.00 93.38 111 ASP A CA 1
ATOM 884 C C . ASP A 1 111 ? 8.161 -0.828 2.322 1.00 93.38 111 ASP A C 1
ATOM 886 O O . ASP A 1 111 ? 7.390 -1.151 3.229 1.00 93.38 111 ASP A O 1
ATOM 890 N N . ASN A 1 112 ? 8.416 0.454 2.041 1.00 95.00 112 ASN A N 1
ATOM 891 C CA . ASN A 1 112 ? 7.768 1.565 2.734 1.00 95.00 112 ASN A CA 1
ATOM 892 C C . ASN A 1 112 ? 6.243 1.539 2.545 1.00 95.00 112 ASN A C 1
ATOM 894 O O . ASN A 1 112 ? 5.514 1.740 3.515 1.00 95.00 112 ASN A O 1
ATOM 898 N N . LEU A 1 113 ? 5.756 1.287 1.322 1.00 93.38 113 LEU A N 1
ATOM 899 C CA . LEU A 1 113 ? 4.325 1.190 1.020 1.00 93.38 113 LEU A CA 1
ATOM 900 C C . LEU A 1 113 ? 3.679 0.020 1.777 1.00 93.38 113 LEU A C 1
ATOM 902 O O . LEU A 1 113 ? 2.634 0.195 2.396 1.00 93.38 113 LEU A O 1
ATOM 906 N N . ARG A 1 114 ? 4.329 -1.147 1.796 1.00 94.56 114 ARG A N 1
ATOM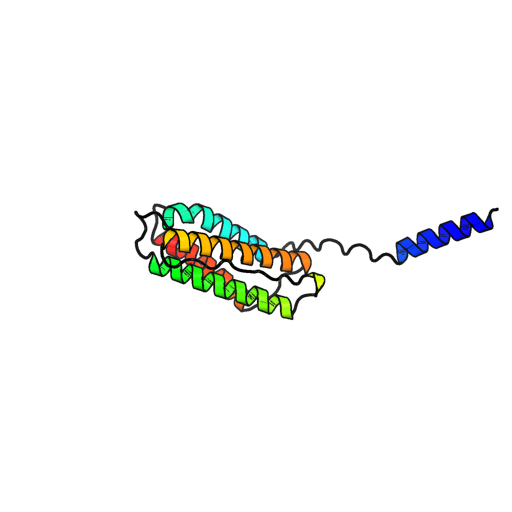 907 C CA . ARG A 1 114 ? 3.874 -2.320 2.547 1.00 94.56 114 ARG A CA 1
ATOM 908 C C . ARG A 1 114 ? 3.778 -2.002 4.036 1.00 94.56 114 ARG A C 1
ATOM 910 O O . ARG A 1 114 ? 2.728 -2.220 4.628 1.00 94.56 114 ARG A O 1
ATOM 917 N N . THR A 1 115 ? 4.809 -1.368 4.595 1.00 95.56 115 THR A N 1
ATOM 918 C CA . THR A 1 115 ? 4.853 -0.970 6.012 1.00 95.56 115 THR A CA 1
ATOM 919 C C . THR A 1 115 ? 3.680 -0.059 6.384 1.00 95.56 115 THR A C 1
ATOM 921 O O . THR A 1 115 ? 3.028 -0.259 7.412 1.00 95.56 115 THR A O 1
ATOM 924 N N . VAL A 1 116 ? 3.369 0.947 5.554 1.00 94.19 116 VAL A N 1
ATOM 925 C CA . VAL A 1 116 ? 2.243 1.850 5.847 1.00 94.19 116 VAL A CA 1
ATOM 926 C C . VAL A 1 116 ? 0.888 1.164 5.687 1.00 94.19 116 VAL A C 1
ATOM 928 O O . VAL A 1 116 ? -0.027 1.459 6.453 1.00 94.19 116 VAL A O 1
ATOM 931 N N . THR A 1 117 ? 0.745 0.234 4.740 1.00 92.75 117 THR A N 1
ATOM 932 C CA . THR A 1 117 ? -0.487 -0.550 4.576 1.00 92.75 117 THR A CA 1
ATOM 933 C C . THR A 1 117 ? -0.698 -1.530 5.734 1.00 92.75 117 THR A C 1
ATOM 935 O O . THR A 1 117 ? -1.814 -1.628 6.240 1.00 92.75 117 THR A O 1
ATOM 938 N N . GLU A 1 118 ? 0.355 -2.203 6.203 1.00 94.44 118 GLU A N 1
ATOM 939 C CA . GLU A 1 118 ? 0.316 -3.074 7.390 1.00 94.44 118 GLU A CA 1
ATOM 940 C C . GLU A 1 118 ? -0.072 -2.268 8.631 1.00 94.44 118 GLU A C 1
ATOM 942 O O . GLU A 1 118 ? -1.015 -2.621 9.334 1.00 94.44 118 GLU A O 1
ATOM 947 N N . THR A 1 119 ? 0.549 -1.102 8.816 1.00 94.50 119 THR A N 1
ATOM 948 C CA . THR A 1 119 ? 0.211 -0.208 9.930 1.00 94.50 119 THR A CA 1
ATOM 949 C C . THR A 1 119 ? -1.242 0.264 9.869 1.00 94.50 119 THR A C 1
ATOM 951 O O . THR A 1 119 ? -1.907 0.374 10.898 1.00 94.50 119 THR A O 1
ATOM 954 N N . TYR A 1 120 ? -1.759 0.543 8.670 1.00 92.50 120 TYR A N 1
ATOM 955 C CA . TYR A 1 120 ? -3.157 0.922 8.493 1.00 92.50 120 TYR A CA 1
ATOM 956 C C . TYR A 1 120 ? -4.090 -0.220 8.908 1.00 92.50 120 TYR A C 1
ATOM 958 O O . TYR A 1 120 ? -5.045 0.006 9.650 1.00 92.50 120 TYR A O 1
ATOM 966 N N . ASN A 1 121 ? -3.798 -1.448 8.472 1.00 92.44 121 ASN A N 1
ATOM 967 C CA . ASN A 1 121 ? -4.555 -2.622 8.887 1.00 92.44 121 ASN A CA 1
ATOM 968 C C . ASN A 1 121 ? -4.533 -2.784 10.415 1.00 92.44 121 ASN A C 1
ATOM 970 O O . ASN A 1 121 ? -5.587 -2.982 11.012 1.00 92.44 121 ASN A O 1
ATOM 974 N N . ASP A 1 122 ? -3.377 -2.616 11.056 1.00 93.12 122 ASP A N 1
ATOM 975 C CA . ASP A 1 122 ? -3.253 -2.703 12.515 1.00 93.12 122 ASP A CA 1
ATOM 976 C C . ASP A 1 122 ? -4.083 -1.637 13.243 1.00 93.12 122 ASP A C 1
ATOM 978 O O . ASP A 1 122 ? -4.699 -1.929 14.271 1.00 93.12 122 ASP A O 1
ATOM 982 N N . GLN A 1 123 ? -4.140 -0.409 12.709 1.00 92.31 123 GLN A N 1
ATOM 983 C CA . GLN A 1 123 ? -5.014 0.640 13.239 1.00 92.31 123 GLN A CA 1
ATOM 984 C C . GLN A 1 123 ? -6.484 0.221 13.169 1.00 92.31 123 GLN A C 1
ATOM 986 O O . GLN A 1 123 ? -7.208 0.400 14.149 1.00 92.31 123 GLN A O 1
ATOM 991 N N . GLU A 1 124 ? -6.939 -0.341 12.045 1.00 91.31 124 GLU A N 1
ATOM 992 C CA . GLU A 1 124 ? -8.338 -0.751 11.924 1.00 91.31 124 GLU A CA 1
ATOM 993 C C . GLU A 1 124 ? -8.679 -1.968 12.796 1.00 91.31 124 GLU A C 1
ATOM 995 O O . GLU A 1 124 ? -9.740 -1.981 13.423 1.00 91.31 124 GLU A O 1
ATOM 1000 N N . GLN A 1 125 ? -7.781 -2.958 12.882 1.00 91.81 125 GLN A N 1
ATOM 1001 C CA . GLN A 1 125 ? -7.952 -4.124 13.758 1.00 91.81 125 GLN A CA 1
ATOM 1002 C C . GLN A 1 125 ? -7.999 -3.698 15.229 1.00 91.81 125 GLN A C 1
ATOM 1004 O O . GLN A 1 125 ? -8.884 -4.109 15.968 1.00 91.81 125 GLN A O 1
ATOM 1009 N N . CYS A 1 126 ? -7.108 -2.802 15.660 1.00 92.25 126 CYS A N 1
ATOM 1010 C CA . CYS A 1 126 ? -7.160 -2.262 17.018 1.00 92.25 126 CYS A CA 1
ATOM 1011 C C . CYS A 1 126 ? -8.447 -1.465 17.274 1.00 92.25 126 CYS A C 1
ATOM 1013 O O . CYS A 1 126 ? -9.064 -1.577 18.334 1.00 92.25 126 CYS A O 1
ATOM 1015 N N . ASN A 1 127 ? -8.870 -0.656 16.299 1.00 90.12 127 ASN A N 1
ATOM 1016 C CA . ASN A 1 127 ? -10.076 0.156 16.415 1.00 90.12 127 ASN A CA 1
ATOM 1017 C C . ASN A 1 127 ? -11.366 -0.691 16.392 1.00 90.12 127 ASN A C 1
ATOM 1019 O O . ASN A 1 127 ? -12.409 -0.221 16.851 1.00 90.12 127 ASN A O 1
ATOM 1023 N N . GLY A 1 128 ? -11.299 -1.925 15.878 1.00 88.50 128 GLY A N 1
ATOM 1024 C CA . GLY A 1 128 ? -12.423 -2.855 15.745 1.00 88.50 128 GLY A CA 1
ATOM 1025 C C . GLY A 1 128 ? -13.438 -2.457 14.672 1.00 88.50 128 GLY A C 1
ATOM 1026 O O . GLY A 1 128 ? -14.557 -2.964 14.660 1.00 88.50 128 GLY A O 1
ATOM 1027 N N . ALA A 1 129 ? -13.085 -1.508 13.803 1.00 86.25 129 ALA A N 1
ATOM 1028 C CA . ALA A 1 129 ? -13.952 -0.998 12.749 1.00 86.25 129 ALA A CA 1
ATOM 1029 C C . ALA A 1 129 ? -13.144 -0.280 11.666 1.00 86.25 129 ALA A C 1
ATOM 1031 O O . ALA A 1 129 ? -12.117 0.346 11.949 1.00 86.25 129 ALA A O 1
ATOM 1032 N N . GLN A 1 130 ? -13.690 -0.284 10.448 1.00 87.19 130 GLN A N 1
ATOM 1033 C CA . GLN A 1 130 ? -13.133 0.440 9.311 1.00 87.19 130 GLN A CA 1
ATOM 1034 C C . GLN A 1 130 ? -12.997 1.944 9.603 1.00 87.19 130 GLN A C 1
ATOM 1036 O O . GLN A 1 130 ? -13.964 2.606 10.002 1.00 87.19 130 GLN A O 1
ATOM 1041 N N . ILE A 1 131 ? -11.828 2.514 9.306 1.00 86.25 131 ILE A N 1
ATOM 1042 C CA . ILE A 1 131 ? -11.580 3.953 9.458 1.00 86.25 131 ILE A CA 1
ATOM 1043 C C . ILE A 1 131 ? -11.939 4.654 8.143 1.00 86.25 131 ILE A C 1
ATOM 1045 O O . ILE A 1 131 ? -11.193 4.645 7.164 1.00 86.25 131 ILE A O 1
ATOM 1049 N N . LYS A 1 132 ? -13.135 5.247 8.079 1.00 79.38 132 LYS A N 1
ATOM 1050 C CA . LYS A 1 132 ? -13.627 5.884 6.849 1.00 79.38 132 LYS A CA 1
ATOM 1051 C C . LYS A 1 132 ? -12.868 7.181 6.561 1.00 79.38 132 LYS A C 1
ATOM 1053 O O . LYS A 1 132 ? -12.985 8.150 7.300 1.00 79.38 132 LYS A O 1
ATOM 1058 N N . SER A 1 133 ? -12.173 7.222 5.426 1.00 77.44 133 SER A N 1
ATOM 1059 C CA . SER A 1 133 ? -11.532 8.429 4.897 1.00 77.44 133 SER A CA 1
ATOM 1060 C C . SER A 1 133 ? -11.727 8.526 3.382 1.00 77.44 133 SER A C 1
ATOM 1062 O O . SER A 1 133 ? -11.675 7.525 2.661 1.00 77.44 133 SER A O 1
ATOM 1064 N N . SER A 1 134 ? -11.938 9.739 2.865 1.00 75.31 134 SER A N 1
ATOM 1065 C CA . SER A 1 134 ? -11.954 9.987 1.415 1.00 75.31 134 SER A CA 1
ATOM 1066 C C . SER A 1 134 ? -10.608 9.623 0.778 1.00 75.31 134 SER A C 1
ATOM 1068 O O . SER A 1 134 ? -10.577 9.059 -0.318 1.00 75.31 134 SER A O 1
ATOM 1070 N N . HIS A 1 135 ? -9.507 9.849 1.501 1.00 75.31 135 HIS A N 1
ATOM 1071 C CA . HIS A 1 135 ? -8.158 9.480 1.079 1.00 75.31 135 HIS A CA 1
ATOM 1072 C C . HIS A 1 135 ? -8.002 7.968 0.913 1.00 75.31 135 HIS A C 1
ATOM 1074 O O . HIS A 1 135 ? -7.365 7.526 -0.037 1.00 75.31 135 HIS A O 1
ATOM 1080 N N . LEU A 1 136 ? -8.664 7.166 1.750 1.00 77.94 136 LEU A N 1
ATOM 1081 C CA . LEU A 1 136 ? -8.632 5.706 1.658 1.00 77.94 136 LEU A CA 1
ATOM 1082 C C . LEU A 1 136 ? -9.259 5.183 0.362 1.00 77.94 136 LEU A C 1
ATOM 1084 O O . LEU A 1 136 ? -8.717 4.296 -0.297 1.00 77.94 136 LEU A O 1
ATOM 1088 N N . THR A 1 137 ? -10.388 5.767 -0.042 1.00 80.00 137 THR A N 1
ATOM 1089 C CA . THR A 1 137 ? -11.026 5.419 -1.320 1.00 80.00 137 THR A CA 1
ATOM 1090 C C . THR A 1 137 ? -10.113 5.768 -2.496 1.00 80.00 137 THR A C 1
ATOM 1092 O O . THR A 1 137 ? -10.047 5.021 -3.473 1.00 80.00 137 THR A O 1
ATOM 1095 N N . ILE A 1 138 ? -9.395 6.891 -2.404 1.00 80.19 138 ILE A N 1
ATOM 1096 C CA . ILE A 1 138 ? -8.416 7.310 -3.412 1.00 80.19 138 ILE A CA 1
ATOM 1097 C C . ILE A 1 138 ? -7.239 6.329 -3.448 1.00 80.19 138 ILE A C 1
ATOM 1099 O O . ILE A 1 138 ? -6.906 5.847 -4.527 1.00 80.19 138 ILE A O 1
ATOM 1103 N N . ALA A 1 139 ? -6.672 5.965 -2.296 1.00 82.94 139 ALA A N 1
ATOM 1104 C CA . ALA A 1 139 ? -5.572 5.008 -2.195 1.00 82.94 139 ALA A CA 1
ATOM 1105 C C . ALA A 1 139 ? -5.933 3.645 -2.799 1.00 82.94 139 ALA A C 1
ATOM 1107 O O . ALA A 1 139 ? -5.180 3.119 -3.615 1.00 82.94 139 ALA A O 1
ATOM 1108 N N . ASN A 1 140 ? -7.121 3.115 -2.491 1.00 84.12 140 ASN A N 1
ATOM 1109 C CA . ASN A 1 140 ? -7.580 1.849 -3.062 1.00 84.12 140 ASN A CA 1
ATOM 1110 C C . ASN A 1 140 ? -7.705 1.911 -4.595 1.00 84.12 140 ASN A C 1
ATOM 1112 O O . ASN A 1 140 ? -7.278 1.002 -5.312 1.00 84.12 140 ASN A O 1
ATOM 1116 N N . LYS A 1 141 ? -8.274 3.008 -5.117 1.00 84.88 141 LYS A N 1
ATOM 1117 C CA . LYS A 1 141 ? -8.401 3.233 -6.565 1.00 84.88 141 LYS A CA 1
ATOM 1118 C C . LYS A 1 141 ? -7.040 3.366 -7.239 1.00 84.88 141 LYS A C 1
ATOM 1120 O O . LYS A 1 141 ? -6.860 2.810 -8.319 1.00 84.88 141 LYS A O 1
ATOM 1125 N N . LEU A 1 142 ? -6.095 4.067 -6.613 1.00 85.75 142 LEU A N 1
ATOM 1126 C CA . LEU A 1 142 ? -4.728 4.184 -7.113 1.00 85.75 142 LEU A CA 1
ATOM 1127 C C . LEU A 1 142 ? -4.040 2.817 -7.134 1.00 85.75 142 LEU A C 1
ATOM 1129 O O . LEU A 1 142 ? -3.503 2.443 -8.170 1.00 85.75 142 LEU A O 1
ATOM 1133 N N . LEU A 1 143 ? -4.119 2.038 -6.052 1.00 86.94 143 LEU A N 1
ATOM 1134 C CA . LEU A 1 143 ? -3.467 0.728 -5.953 1.00 86.94 143 LEU A CA 1
ATOM 1135 C C . LEU A 1 143 ? -4.030 -0.252 -6.992 1.00 86.94 143 LEU A C 1
ATOM 1137 O O . LEU A 1 143 ? -3.284 -0.874 -7.750 1.00 86.94 143 LEU A O 1
ATOM 1141 N N . THR A 1 144 ? -5.358 -0.305 -7.108 1.00 86.88 144 THR A N 1
ATOM 1142 C CA . THR A 1 144 ? -6.052 -1.098 -8.134 1.00 86.88 144 THR A CA 1
ATOM 1143 C C . THR A 1 144 ? -5.696 -0.630 -9.548 1.00 86.88 144 THR A C 1
ATOM 1145 O O . THR A 1 144 ? -5.484 -1.448 -10.448 1.00 86.88 144 THR A O 1
ATOM 1148 N N . GLY A 1 145 ? -5.620 0.687 -9.756 1.00 85.44 145 GLY A N 1
ATOM 1149 C CA . GLY A 1 145 ? -5.263 1.302 -11.031 1.00 85.44 145 GLY A CA 1
ATOM 1150 C C . GLY A 1 145 ? -3.827 0.995 -11.449 1.00 85.44 145 GLY A C 1
ATOM 1151 O O . GLY A 1 145 ? -3.600 0.676 -12.613 1.00 85.44 145 GLY A O 1
ATOM 1152 N N . VAL A 1 146 ? -2.879 1.013 -10.509 1.00 86.75 146 VAL A N 1
ATOM 1153 C CA . VAL A 1 146 ? -1.484 0.618 -10.744 1.00 86.75 146 VAL A CA 1
ATOM 1154 C C . VAL A 1 146 ? -1.411 -0.852 -11.131 1.00 86.75 146 VAL A C 1
ATOM 1156 O O . VAL A 1 146 ? -0.840 -1.162 -12.173 1.00 86.75 146 VAL A O 1
ATOM 1159 N N . LEU A 1 147 ? -2.049 -1.743 -10.368 1.00 86.38 147 LEU A N 1
ATOM 1160 C CA . LEU A 1 147 ? -2.057 -3.175 -10.672 1.00 86.38 147 LEU A CA 1
ATOM 1161 C C . LEU A 1 147 ? -2.646 -3.472 -12.058 1.00 86.38 147 LEU A C 1
ATOM 1163 O O . LEU A 1 147 ? -2.037 -4.164 -12.871 1.00 86.38 147 LEU A O 1
ATOM 1167 N N . THR A 1 148 ? -3.819 -2.909 -12.349 1.00 87.75 148 THR A N 1
ATOM 1168 C CA . THR A 1 148 ? -4.524 -3.141 -13.619 1.00 87.75 148 THR A CA 1
ATOM 1169 C C . THR A 1 148 ? -3.801 -2.485 -14.794 1.00 87.75 148 THR A C 1
ATOM 1171 O O . THR A 1 148 ? -3.707 -3.061 -15.876 1.00 87.75 148 THR A O 1
ATOM 1174 N N . GLY A 1 149 ? -3.309 -1.261 -14.602 1.00 86.19 149 GLY A N 1
ATOM 1175 C CA . GLY A 1 149 ? -2.617 -0.492 -15.628 1.00 86.19 149 GLY A CA 1
ATOM 1176 C C . GLY A 1 149 ? -1.288 -1.130 -16.007 1.00 86.19 149 GLY A C 1
ATOM 1177 O O . GLY A 1 149 ? -1.049 -1.375 -17.187 1.00 86.19 149 GLY A O 1
ATOM 1178 N N . LEU A 1 150 ? -0.454 -1.463 -15.018 1.00 84.50 150 LEU A N 1
ATOM 1179 C CA . LEU A 1 150 ? 0.828 -2.119 -15.269 1.00 84.50 150 LEU A CA 1
ATOM 1180 C C . LEU A 1 150 ? 0.650 -3.534 -15.820 1.00 84.50 150 LEU A C 1
ATOM 1182 O O . LEU A 1 150 ? 1.379 -3.895 -16.738 1.00 84.50 150 LEU A O 1
ATOM 1186 N N . GLY A 1 151 ? -0.365 -4.283 -15.373 1.00 85.94 151 GLY A N 1
ATOM 1187 C CA . GLY A 1 151 ? -0.693 -5.589 -15.955 1.00 85.94 151 GLY A CA 1
ATOM 1188 C C . GLY A 1 151 ? -1.068 -5.526 -17.442 1.00 85.94 151 GLY A C 1
ATOM 1189 O O . GLY A 1 151 ? -0.776 -6.448 -18.191 1.00 85.94 151 GLY A O 1
ATOM 1190 N N . LYS A 1 152 ? -1.656 -4.419 -17.918 1.00 87.12 152 LYS A N 1
ATOM 1191 C CA . LYS A 1 152 ? -1.908 -4.219 -19.359 1.00 87.12 152 LYS A CA 1
ATOM 1192 C C . LYS A 1 152 ? -0.656 -3.837 -20.146 1.00 87.12 152 LYS A C 1
ATOM 1194 O O . LYS A 1 152 ? -0.565 -4.160 -21.325 1.00 87.12 152 LYS A O 1
ATOM 1199 N N . VAL A 1 153 ? 0.270 -3.107 -19.524 1.00 84.38 153 VAL A N 1
ATOM 1200 C CA . VAL A 1 153 ? 1.539 -2.696 -20.150 1.00 84.38 153 VAL A CA 1
ATOM 1201 C C . VAL A 1 153 ? 2.520 -3.868 -20.225 1.00 84.38 153 VAL A C 1
ATOM 1203 O O . VAL A 1 153 ? 3.292 -3.960 -21.175 1.00 84.38 153 VAL A O 1
ATOM 1206 N N . HIS A 1 154 ? 2.473 -4.765 -19.243 1.00 84.38 154 HIS A N 1
ATOM 1207 C CA . HIS A 1 154 ? 3.333 -5.936 -19.132 1.00 84.38 154 HIS A CA 1
ATOM 1208 C C . HIS A 1 154 ? 2.488 -7.212 -19.134 1.00 84.38 154 HIS A C 1
ATOM 1210 O O . HIS A 1 154 ? 2.367 -7.820 -18.082 1.00 84.38 154 HIS A O 1
ATOM 1216 N N . PRO A 1 155 ? 1.896 -7.617 -20.271 1.00 83.75 155 PRO A N 1
ATOM 1217 C CA . PRO A 1 155 ? 1.004 -8.780 -20.331 1.00 83.75 155 PRO A CA 1
ATOM 1218 C C . PRO A 1 155 ? 1.714 -10.120 -20.083 1.00 83.75 155 PRO A C 1
ATOM 1220 O O . PRO A 1 155 ? 1.062 -11.100 -19.731 1.00 83.75 155 PRO A O 1
ATOM 1223 N N . ASP A 1 156 ? 3.035 -10.162 -20.282 1.00 83.88 156 ASP A N 1
ATOM 1224 C CA . ASP A 1 156 ? 3.880 -11.331 -19.999 1.00 83.88 156 ASP A CA 1
ATOM 1225 C C . ASP A 1 156 ? 4.228 -11.447 -18.504 1.00 83.88 156 ASP A C 1
ATOM 1227 O O . ASP A 1 156 ? 4.768 -12.462 -18.061 1.00 83.88 156 ASP A O 1
ATOM 1231 N N . CYS A 1 157 ? 3.904 -10.397 -17.745 1.00 80.50 157 CYS A N 1
ATOM 1232 C CA . CYS A 1 157 ? 3.867 -10.372 -16.298 1.00 80.50 157 CYS A CA 1
ATOM 1233 C C . CYS A 1 157 ? 2.400 -10.504 -15.838 1.00 80.50 157 CYS A C 1
ATOM 1235 O O . CYS A 1 157 ? 2.208 -11.172 -14.809 1.00 80.50 157 CYS A O 1
#

Foldseek 3Di:
DVVVVVVVVVVVVVVVVPPPPPPPQLAQPPACLVVVLVLLVLCVVCLVVCLPPVNCVCLVVLLVLLVVLLVLLQVVLVVLLVPADVVLRDDDDQDDQDPPDSSSSNVSSSVSSSVSSVSQRSSQSNRSYYDDDPSVVVSVCSSVCSSVVSCVSCVVD

Secondary structure (DSSP, 8-state):
-HHHHHHHHHHHHHHHHHSPP-------TT-HHHHHHHHHHHHHHHHHHHTSGGG-TTHHHHHHHHHHHHHHHHHHHHHHHHHS-GGG----------SS-HHHHHHHHHHHHHHHHHHHHHHHHHHTS----HHHHHHHHHHHHHHHHHHHH-TT-

Radius of gyration: 22.67 Å; chains: 1; bounding box: 36×30×82 Å

Organism: Stomoxys calcitrans (NCBI:txid35570)